Protein AF-A0A967K9G5-F1 (afdb_monomer)

pLDDT: mean 85.32, std 10.52, range [52.97, 97.31]

Radius of gyration: 18.8 Å; Cα contacts (8 Å, |Δi|>4): 65; chains: 1; bounding box: 48×30×60 Å

Sequence (130 aa):
MQEELVIAQLIGSCRQTESRRMVDSLQKNWQASIRKNEERIERYVRVRGRMELADSAFLQTANWSKAMLAANQHYLNKQIVPMPCPAEYNFYFTHDVLLTDLGAVVFDSQRVKNDLLYLRSLTQSDSVLP

Mean predicted aligned error: 6.76 Å

Structure (mmCIF, N/CA/C/O backbone):
data_AF-A0A967K9G5-F1
#
_entry.id   AF-A0A967K9G5-F1
#
loop_
_atom_site.group_PDB
_atom_site.id
_atom_site.type_symbol
_atom_site.label_atom_id
_atom_site.label_alt_id
_atom_site.label_comp_id
_atom_site.label_asym_id
_atom_site.label_entity_id
_atom_site.label_seq_id
_atom_site.pdbx_PDB_ins_code
_atom_site.Cartn_x
_atom_site.Cartn_y
_atom_site.Cartn_z
_atom_site.occupancy
_atom_site.B_iso_or_equiv
_atom_site.auth_seq_id
_atom_site.auth_comp_id
_atom_site.auth_asym_id
_atom_site.auth_atom_id
_atom_site.pdbx_PDB_model_num
ATOM 1 N N . MET A 1 1 ? 9.368 15.502 35.107 1.00 56.94 1 MET A N 1
ATOM 2 C CA . MET A 1 1 ? 8.753 15.018 33.853 1.00 56.94 1 MET A CA 1
ATOM 3 C C . MET A 1 1 ? 7.638 15.981 33.518 1.00 56.94 1 MET A C 1
ATOM 5 O O . MET A 1 1 ? 6.854 16.262 34.413 1.00 56.94 1 MET A O 1
ATOM 9 N N . GLN A 1 2 ? 7.619 16.550 32.315 1.00 63.41 2 GLN A N 1
ATOM 10 C CA . GLN A 1 2 ? 6.449 17.297 31.851 1.00 63.41 2 GLN A CA 1
ATOM 11 C C . GLN A 1 2 ? 5.310 16.304 31.619 1.00 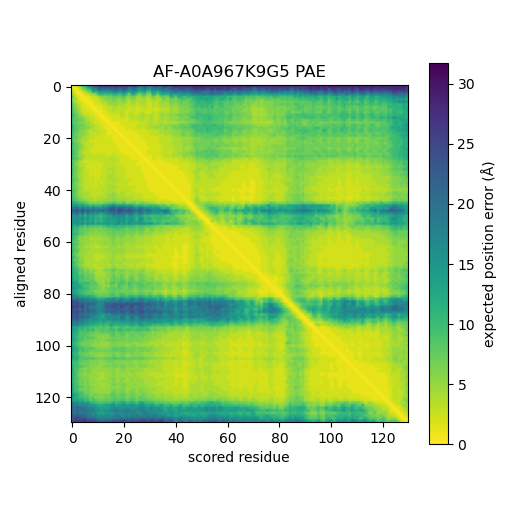63.41 2 GLN A C 1
ATOM 13 O O . GLN A 1 2 ? 5.536 15.252 31.024 1.00 63.41 2 GLN A O 1
ATOM 18 N N . GLU A 1 3 ? 4.119 16.614 32.124 1.00 77.50 3 GLU A N 1
ATOM 19 C CA . GLU A 1 3 ? 2.906 15.902 31.732 1.00 77.50 3 GLU A CA 1
ATOM 20 C C . GLU A 1 3 ? 2.574 16.274 30.283 1.00 77.50 3 GLU A C 1
ATOM 22 O O . GLU A 1 3 ? 2.512 17.453 29.935 1.00 77.50 3 GLU A O 1
ATOM 27 N N . GLU A 1 4 ? 2.399 15.265 29.432 1.00 85.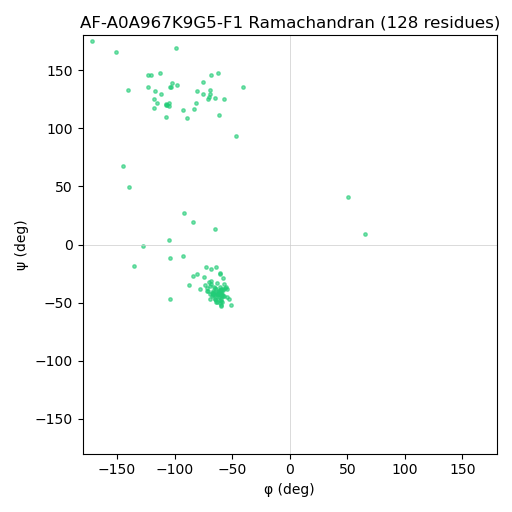00 4 GLU A N 1
ATOM 28 C CA . GLU A 1 4 ? 2.041 15.427 28.024 1.00 85.00 4 GLU A CA 1
ATOM 29 C C . GLU A 1 4 ? 0.562 15.064 27.839 1.00 85.00 4 GLU A C 1
ATOM 31 O O . GLU A 1 4 ? 0.137 13.951 28.156 1.00 85.00 4 GLU A O 1
ATOM 36 N N . LEU A 1 5 ? -0.234 16.010 27.334 1.00 89.25 5 LEU A N 1
ATOM 37 C CA . LEU A 1 5 ? -1.626 15.772 26.960 1.00 89.25 5 LEU A CA 1
ATOM 38 C C . LEU A 1 5 ? -1.692 15.398 25.476 1.00 89.25 5 LEU A C 1
ATOM 40 O O . LEU A 1 5 ? -1.417 16.229 24.614 1.00 89.25 5 LEU A O 1
ATOM 44 N N . VAL A 1 6 ? -2.122 14.170 25.178 1.00 86.56 6 VAL A N 1
ATOM 45 C CA . VAL A 1 6 ? -2.317 13.691 23.802 1.00 86.56 6 VAL A CA 1
ATOM 46 C C . VAL A 1 6 ? -3.808 13.594 23.493 1.00 86.56 6 VAL A C 1
ATOM 48 O O . VAL A 1 6 ? -4.537 12.838 24.133 1.00 86.56 6 VAL A O 1
ATOM 51 N N . ILE A 1 7 ? -4.259 14.329 22.475 1.00 89.00 7 ILE A N 1
ATOM 52 C CA . ILE A 1 7 ? -5.611 14.216 21.914 1.00 89.00 7 ILE A CA 1
ATOM 53 C C . ILE A 1 7 ? -5.503 13.471 20.581 1.00 89.00 7 ILE A C 1
ATOM 55 O O . ILE A 1 7 ? -4.837 13.942 19.663 1.00 89.00 7 ILE A O 1
ATOM 59 N N . ALA A 1 8 ? -6.160 12.315 20.466 1.00 87.81 8 ALA A N 1
ATOM 60 C CA . ALA A 1 8 ? -6.155 11.495 19.254 1.00 87.81 8 ALA A CA 1
ATOM 61 C C . ALA A 1 8 ? -7.565 11.379 18.657 1.00 87.81 8 ALA A C 1
ATOM 63 O O . ALA A 1 8 ? -8.519 11.046 19.361 1.00 87.81 8 ALA A O 1
ATOM 64 N N . GLN A 1 9 ? -7.685 11.604 17.347 1.00 90.38 9 GLN A N 1
ATOM 65 C CA . GLN A 1 9 ? -8.908 11.359 16.583 1.00 90.38 9 GLN A CA 1
ATOM 66 C C . GLN A 1 9 ? -8.721 10.110 15.719 1.00 90.38 9 GLN A C 1
ATOM 68 O O . GLN A 1 9 ? -7.838 10.064 14.866 1.00 90.38 9 GLN A O 1
ATOM 73 N N . LEU A 1 10 ? -9.559 9.096 15.930 1.00 88.56 10 LEU A N 1
ATOM 74 C CA . LEU A 1 10 ? -9.555 7.870 15.135 1.00 88.56 10 LEU A CA 1
ATOM 75 C C . LEU A 1 10 ? -10.782 7.864 14.224 1.00 88.56 10 LEU A C 1
ATOM 77 O O . LEU A 1 10 ? -11.914 7.911 14.703 1.00 88.56 10 LEU A O 1
ATOM 81 N N . ILE A 1 11 ? -10.550 7.807 12.913 1.00 89.62 11 ILE A N 1
ATOM 82 C CA . ILE A 1 11 ? -11.597 7.791 11.889 1.00 89.62 11 ILE A CA 1
ATOM 83 C C . ILE A 1 11 ? -11.588 6.417 11.223 1.00 89.62 11 ILE A C 1
ATOM 85 O O . ILE A 1 11 ? -10.544 5.929 10.795 1.00 89.62 11 ILE A O 1
ATOM 89 N N . GLY A 1 12 ? -12.753 5.785 11.136 1.00 86.69 12 GLY A N 1
ATOM 90 C CA . GLY A 1 12 ? -12.909 4.485 10.498 1.00 86.69 12 GLY A CA 1
ATOM 91 C C . GLY A 1 12 ? -14.374 4.090 10.370 1.00 86.69 12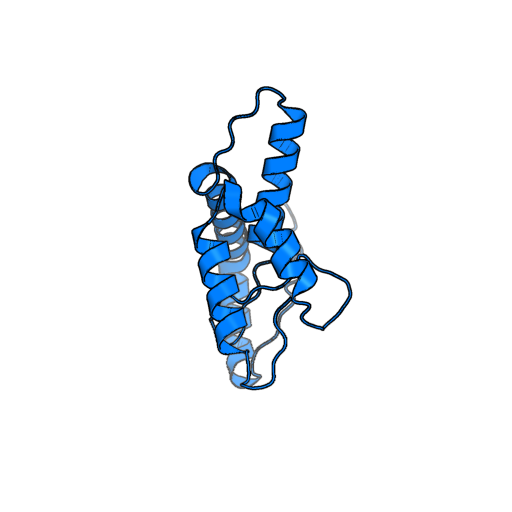 GLY A C 1
ATOM 92 O O . GLY A 1 12 ? -15.265 4.781 10.863 1.00 86.69 12 GLY A O 1
ATOM 93 N N . SER A 1 13 ? -14.622 2.961 9.714 1.00 88.94 13 SER A N 1
ATOM 94 C CA . SER A 1 13 ? -15.952 2.378 9.564 1.00 88.94 13 SER A CA 1
ATOM 95 C C . SER A 1 13 ? -15.986 0.971 10.159 1.00 88.94 13 SER A C 1
ATOM 97 O O . SER A 1 13 ? -15.001 0.233 10.141 1.00 88.94 13 SER A O 1
ATOM 99 N N . CYS A 1 14 ? -17.125 0.598 10.734 1.00 91.31 14 CYS A N 1
ATOM 100 C CA . CYS A 1 14 ? -17.379 -0.748 11.237 1.00 91.31 14 CYS A CA 1
ATOM 101 C C . CYS A 1 14 ? -18.875 -1.053 11.162 1.00 91.31 14 CYS A C 1
ATOM 103 O O . CYS A 1 14 ? -19.696 -0.146 10.995 1.00 91.31 14 CYS A O 1
ATOM 105 N N . ARG A 1 15 ? -19.251 -2.328 11.302 1.00 94.62 15 ARG A N 1
ATOM 106 C CA . ARG A 1 15 ? -20.663 -2.675 11.486 1.00 94.62 15 ARG A CA 1
ATOM 107 C C . ARG A 1 15 ? -21.123 -2.170 12.847 1.00 94.62 15 ARG A C 1
ATOM 109 O O . ARG A 1 15 ? -20.380 -2.239 13.825 1.00 94.62 15 ARG A O 1
ATOM 116 N N . GLN A 1 16 ? -22.380 -1.745 12.942 1.00 94.62 16 GLN A N 1
ATOM 117 C CA . GLN A 1 16 ? -22.941 -1.243 14.200 1.00 94.62 16 GLN A CA 1
ATOM 118 C C . GLN A 1 16 ? -22.780 -2.252 15.352 1.00 94.62 16 GLN A C 1
ATOM 120 O O . GLN A 1 16 ? -22.422 -1.868 16.466 1.00 94.62 16 GLN A O 1
ATOM 125 N N . THR A 1 17 ? -22.946 -3.545 15.058 1.00 97.31 17 THR A N 1
ATOM 126 C CA . THR A 1 17 ? -22.782 -4.665 16.000 1.00 97.31 17 THR A CA 1
ATOM 127 C C . THR A 1 17 ? -21.355 -4.840 16.529 1.00 97.31 17 THR A C 1
ATOM 129 O O . THR A 1 17 ? -21.161 -5.485 17.553 1.00 97.31 17 THR A O 1
ATOM 132 N N . GLU A 1 18 ? -20.350 -4.285 15.851 1.00 95.88 18 GLU A N 1
ATOM 133 C CA . GLU A 1 18 ? -18.926 -4.422 16.190 1.00 95.88 18 GLU A CA 1
ATOM 134 C C . GLU A 1 18 ? -18.354 -3.157 16.849 1.00 95.88 18 GLU A C 1
ATOM 136 O O . GLU A 1 18 ? -17.258 -3.198 17.409 1.00 95.88 18 GLU A O 1
ATOM 141 N N . SER A 1 19 ? -19.102 -2.048 16.823 1.00 94.31 19 SER A N 1
ATOM 142 C CA . SER A 1 19 ? -18.647 -0.706 17.214 1.00 94.31 19 SER A CA 1
ATOM 143 C C . SER A 1 19 ? -17.970 -0.641 18.585 1.00 94.31 19 SER A C 1
ATOM 145 O O . SER A 1 19 ? -16.834 -0.184 18.680 1.00 94.31 19 SER A O 1
ATOM 147 N N . ARG A 1 20 ? -18.611 -1.155 19.643 1.00 93.88 20 ARG A N 1
ATOM 148 C CA . ARG A 1 20 ? -18.044 -1.151 21.007 1.00 93.88 20 ARG A CA 1
ATOM 149 C C . ARG A 1 20 ? -16.715 -1.900 21.079 1.00 93.88 20 ARG 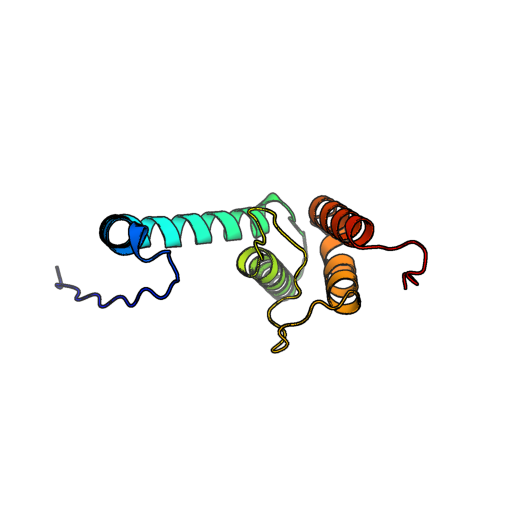A C 1
ATOM 151 O O . ARG A 1 20 ? -15.724 -1.358 21.550 1.00 93.88 20 ARG A O 1
ATOM 158 N N . ARG A 1 21 ? -16.677 -3.116 20.524 1.00 95.44 21 ARG A N 1
ATOM 159 C CA . ARG A 1 21 ? -15.461 -3.939 20.474 1.00 95.44 21 ARG A CA 1
ATOM 160 C C . ARG A 1 21 ? -14.338 -3.233 19.708 1.00 95.44 21 ARG A C 1
ATOM 162 O O . ARG A 1 21 ? -13.179 -3.335 20.106 1.00 95.44 21 ARG A O 1
ATOM 169 N N . MET A 1 22 ? -14.670 -2.545 18.615 1.00 93.50 22 MET A N 1
ATOM 170 C CA . MET A 1 22 ? -13.706 -1.775 17.827 1.00 93.50 22 MET A CA 1
ATOM 171 C C . MET A 1 22 ? -13.135 -0.598 18.621 1.00 93.50 22 MET A C 1
ATOM 173 O O . MET A 1 22 ? -11.916 -0.447 18.656 1.00 93.50 22 MET A O 1
ATOM 177 N N . VAL A 1 23 ? -13.980 0.181 19.304 1.00 92.06 23 VAL A N 1
ATOM 178 C CA . VAL A 1 23 ? -13.539 1.292 20.167 1.00 92.06 23 VAL A CA 1
ATOM 179 C C . VAL A 1 23 ? -12.611 0.785 21.275 1.00 92.06 23 VAL A C 1
ATOM 181 O O . VAL A 1 23 ? -11.494 1.287 21.401 1.00 92.06 23 VAL A O 1
ATOM 184 N N . ASP A 1 24 ? -13.009 -0.267 21.997 1.00 93.31 24 ASP A N 1
ATOM 185 C CA . ASP A 1 24 ? -12.208 -0.846 23.085 1.00 93.31 24 ASP A CA 1
ATOM 186 C C . ASP A 1 24 ? -10.844 -1.356 22.600 1.00 93.31 24 ASP A C 1
ATOM 188 O O . ASP A 1 24 ? -9.825 -1.238 23.289 1.00 93.31 24 ASP A O 1
ATOM 192 N N . SER A 1 25 ? -10.819 -1.958 21.408 1.00 93.56 25 SER A N 1
ATOM 193 C CA . SER A 1 25 ? -9.589 -2.451 20.795 1.00 93.56 25 SER A CA 1
ATOM 194 C C . SER A 1 25 ? -8.677 -1.301 20.375 1.00 93.56 25 SER A C 1
ATOM 196 O O . SER A 1 25 ? -7.483 -1.329 20.686 1.00 93.56 25 SER A O 1
ATOM 198 N N . LEU A 1 26 ? -9.225 -0.284 19.709 1.00 91.31 26 LEU A N 1
ATOM 199 C CA . LEU A 1 26 ? -8.469 0.857 19.203 1.00 91.31 26 LEU A CA 1
ATOM 200 C C . LEU A 1 26 ? -7.895 1.706 20.335 1.00 91.31 26 LEU A C 1
ATOM 202 O O . LEU A 1 26 ? -6.714 2.038 20.289 1.00 91.31 26 LEU A O 1
ATOM 206 N N . GLN A 1 27 ? -8.668 1.970 21.389 1.00 89.88 27 GLN A N 1
ATOM 207 C CA . GLN A 1 27 ? -8.205 2.738 22.547 1.00 89.88 27 GLN A CA 1
ATOM 208 C C . GLN A 1 27 ? -6.942 2.134 23.179 1.00 89.88 27 GLN A C 1
ATOM 210 O O . GLN A 1 27 ? -6.049 2.864 23.599 1.00 89.88 27 GLN A O 1
ATOM 215 N N . LYS A 1 28 ? -6.841 0.800 23.201 1.00 92.12 28 LYS A N 1
ATOM 216 C CA . LYS A 1 28 ? -5.699 0.080 23.783 1.00 92.12 28 LYS A CA 1
ATOM 217 C C . LYS A 1 28 ? -4.514 -0.060 22.831 1.00 92.12 28 LYS A C 1
ATOM 219 O O . LYS A 1 28 ? -3.391 -0.228 23.292 1.00 92.12 28 LYS A O 1
ATOM 224 N N . ASN A 1 29 ? -4.756 -0.060 21.519 1.00 94.62 29 ASN A N 1
ATOM 225 C CA . ASN A 1 29 ? -3.780 -0.569 20.551 1.00 94.62 29 ASN A CA 1
ATOM 226 C C . ASN A 1 29 ? -3.439 0.392 19.403 1.00 94.62 29 ASN A C 1
ATOM 228 O O . ASN A 1 29 ? -2.615 0.026 18.567 1.00 94.62 29 ASN A O 1
ATOM 232 N N . TRP A 1 30 ? -4.030 1.589 19.319 1.00 92.75 30 TRP A N 1
ATOM 233 C CA . TRP A 1 30 ? -3.834 2.479 18.164 1.00 92.75 30 TRP A CA 1
ATOM 234 C C . TRP A 1 30 ? -2.361 2.852 17.936 1.00 92.75 30 TRP A C 1
ATOM 236 O O . TRP A 1 30 ? -1.888 2.759 16.807 1.00 92.75 30 TRP A O 1
ATOM 246 N N . GLN A 1 31 ? -1.601 3.162 18.993 1.00 93.31 31 GLN A N 1
ATOM 247 C CA . GLN A 1 31 ? -0.165 3.471 18.885 1.00 93.31 31 GLN A CA 1
ATOM 248 C C . GLN A 1 31 ? 0.624 2.283 18.335 1.00 93.31 31 GLN A C 1
ATOM 250 O O .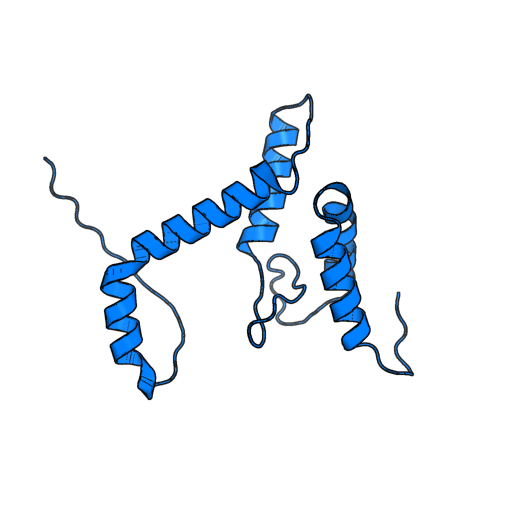 GLN A 1 31 ? 1.431 2.422 17.418 1.00 93.31 31 GLN A O 1
ATOM 255 N N . ALA A 1 32 ? 0.343 1.084 18.854 1.00 95.31 32 ALA A N 1
ATOM 256 C CA . ALA A 1 32 ? 0.950 -0.141 18.355 1.00 95.31 32 ALA A CA 1
ATOM 257 C C . ALA A 1 32 ? 0.555 -0.412 16.894 1.00 95.31 32 ALA A C 1
ATOM 259 O O . ALA A 1 32 ? 1.360 -0.948 16.136 1.00 95.31 32 ALA A O 1
ATOM 260 N N . SER A 1 33 ? -0.660 -0.036 16.484 1.00 92.12 33 SER A N 1
ATOM 261 C CA . SER A 1 33 ? -1.119 -0.139 15.097 1.00 92.12 33 SER A CA 1
ATOM 262 C C . SER A 1 33 ? -0.369 0.818 14.168 1.00 92.12 33 SER A C 1
ATOM 264 O O . SER A 1 33 ? 0.053 0.391 13.095 1.00 92.12 33 SER A O 1
ATOM 266 N N . ILE A 1 34 ? -0.164 2.076 14.579 1.00 92.62 34 ILE A N 1
ATOM 267 C CA . ILE A 1 34 ? 0.633 3.061 13.827 1.00 92.62 34 ILE A CA 1
ATOM 268 C C . ILE A 1 34 ? 2.056 2.542 13.653 1.00 92.62 34 ILE A C 1
ATOM 270 O O . ILE A 1 34 ? 2.511 2.371 12.524 1.00 92.62 34 ILE A O 1
ATOM 274 N N . ARG A 1 35 ? 2.705 2.164 14.757 1.00 96.19 35 ARG A N 1
ATOM 275 C CA . ARG A 1 35 ? 4.080 1.664 14.737 1.00 96.19 35 ARG A CA 1
ATOM 276 C C . ARG A 1 35 ? 4.238 0.433 13.842 1.00 96.19 35 ARG A C 1
ATOM 278 O O . ARG A 1 35 ? 5.159 0.361 13.038 1.00 96.19 35 ARG A O 1
ATOM 285 N N . LYS A 1 36 ? 3.318 -0.536 13.926 1.00 95.88 36 LYS A N 1
ATOM 286 C CA . LYS A 1 36 ? 3.330 -1.717 13.040 1.00 95.88 36 LYS A CA 1
ATOM 287 C C . LYS A 1 36 ? 3.191 -1.335 11.567 1.00 95.88 36 LYS A C 1
ATOM 289 O O . LYS A 1 36 ? 3.776 -1.995 10.708 1.00 95.88 36 LYS A O 1
ATOM 294 N N . ASN A 1 37 ? 2.398 -0.309 11.262 1.00 92.88 37 ASN A N 1
ATOM 295 C CA . ASN A 1 37 ? 2.245 0.177 9.899 1.00 92.88 37 ASN A CA 1
ATOM 296 C C . ASN A 1 37 ? 3.525 0.862 9.392 1.00 92.88 37 ASN A C 1
ATOM 298 O O . ASN A 1 37 ? 3.948 0.584 8.272 1.00 92.88 37 ASN A O 1
ATOM 302 N N . GLU A 1 38 ? 4.167 1.685 10.220 1.00 95.25 38 GLU A N 1
ATOM 303 C CA . GLU A 1 38 ? 5.461 2.314 9.919 1.00 95.25 38 GLU A CA 1
ATOM 304 C C . GLU A 1 38 ? 6.546 1.259 9.681 1.00 95.25 38 GLU A C 1
ATOM 306 O O . GLU A 1 38 ? 7.162 1.242 8.617 1.00 95.25 38 GLU A O 1
ATOM 311 N N . GLU A 1 39 ? 6.691 0.291 10.592 1.00 95.69 39 GLU A N 1
ATOM 312 C CA . GLU A 1 39 ? 7.645 -0.820 10.461 1.00 95.69 39 GLU A CA 1
ATOM 313 C C . GLU A 1 39 ? 7.429 -1.617 9.158 1.00 95.69 39 GLU A C 1
ATOM 315 O O . GLU A 1 39 ? 8.388 -2.054 8.512 1.00 95.69 39 GLU A O 1
ATOM 320 N N . ARG A 1 40 ? 6.169 -1.814 8.743 1.00 93.75 40 ARG A N 1
ATOM 321 C CA . ARG A 1 40 ? 5.824 -2.474 7.473 1.00 93.75 40 ARG A CA 1
ATOM 322 C C . ARG A 1 40 ? 6.295 -1.655 6.269 1.00 93.75 40 ARG A C 1
ATOM 324 O O . ARG A 1 40 ? 6.882 -2.230 5.349 1.00 93.75 40 ARG A O 1
ATOM 331 N N . ILE A 1 41 ? 6.042 -0.345 6.267 1.00 93.88 41 ILE A N 1
ATOM 332 C CA . ILE A 1 41 ? 6.448 0.569 5.187 1.00 93.88 41 ILE A CA 1
ATOM 333 C C . ILE A 1 41 ? 7.975 0.638 5.103 1.00 93.88 41 ILE A C 1
ATOM 335 O O . ILE A 1 41 ? 8.546 0.457 4.027 1.00 93.88 41 ILE A O 1
ATOM 339 N N . GLU A 1 42 ? 8.658 0.813 6.231 1.00 93.06 42 GLU A N 1
ATOM 340 C CA . GLU A 1 42 ? 10.120 0.859 6.276 1.00 93.06 42 GLU A CA 1
ATOM 341 C C . GLU A 1 42 ? 10.753 -0.433 5.761 1.00 93.06 42 GLU A C 1
ATOM 343 O O . GLU A 1 42 ? 11.702 -0.398 4.971 1.00 93.06 42 GLU A O 1
ATOM 348 N N . ARG A 1 43 ? 10.206 -1.588 6.158 1.00 91.94 43 ARG A N 1
ATOM 349 C CA . ARG A 1 43 ? 10.671 -2.891 5.671 1.00 91.94 43 ARG A CA 1
ATOM 350 C C . ARG A 1 43 ? 10.511 -3.015 4.160 1.00 91.94 43 ARG A C 1
ATOM 352 O O . ARG A 1 43 ? 11.420 -3.517 3.500 1.00 91.94 43 ARG A O 1
ATOM 359 N N . TYR A 1 44 ? 9.393 -2.546 3.608 1.00 90.69 44 TYR A N 1
ATOM 360 C CA . TYR A 1 44 ? 9.173 -2.533 2.162 1.00 90.69 44 TYR A CA 1
ATOM 361 C C . TYR A 1 44 ? 10.244 -1.703 1.440 1.00 90.69 44 TYR A C 1
ATOM 363 O O . TYR A 1 44 ? 10.868 -2.185 0.494 1.00 90.69 44 TYR A O 1
ATOM 371 N N . VAL A 1 45 ? 10.524 -0.497 1.942 1.00 90.69 45 VAL A N 1
ATOM 372 C CA . VAL A 1 45 ? 11.514 0.424 1.363 1.00 90.69 45 VAL A CA 1
ATOM 373 C C . VAL A 1 45 ? 12.936 -0.139 1.433 1.00 90.69 45 VAL A C 1
ATOM 375 O O . VAL A 1 45 ? 13.679 -0.031 0.453 1.00 90.69 45 VAL A O 1
ATOM 378 N N . ARG A 1 46 ? 13.322 -0.724 2.575 1.00 84.06 46 ARG A N 1
ATOM 379 C CA . ARG A 1 46 ? 14.709 -1.134 2.861 1.00 84.06 46 ARG A CA 1
ATOM 380 C C . ARG A 1 46 ? 15.066 -2.535 2.370 1.00 84.06 46 ARG A C 1
ATOM 382 O O . ARG A 1 46 ? 16.213 -2.756 1.996 1.00 84.06 46 ARG A O 1
ATOM 389 N N . VAL A 1 47 ? 14.123 -3.479 2.409 1.00 76.38 47 VAL A N 1
ATOM 390 C CA . VAL A 1 47 ? 14.415 -4.908 2.188 1.00 76.38 47 VAL A CA 1
ATOM 391 C C . VAL A 1 47 ? 13.968 -5.369 0.809 1.00 76.38 47 VAL A C 1
ATOM 393 O O . VAL A 1 47 ? 14.724 -6.044 0.120 1.00 76.38 47 VAL A O 1
ATOM 396 N N . ARG A 1 48 ? 12.744 -5.022 0.399 1.00 66.69 48 ARG A N 1
ATOM 397 C CA . ARG A 1 48 ? 12.134 -5.620 -0.795 1.00 66.69 48 ARG A CA 1
ATOM 398 C C . ARG A 1 48 ? 12.613 -4.988 -2.101 1.00 66.69 48 ARG A C 1
ATOM 400 O O . ARG A 1 48 ? 12.623 -5.676 -3.105 1.00 66.69 48 ARG A O 1
ATOM 407 N N . GLY A 1 49 ? 13.054 -3.729 -2.059 1.00 61.44 49 GLY A N 1
ATOM 408 C CA . GLY A 1 49 ? 13.459 -2.956 -3.234 1.00 61.44 49 GLY A CA 1
ATOM 409 C C . GLY A 1 49 ? 14.699 -2.103 -2.996 1.00 61.44 49 GLY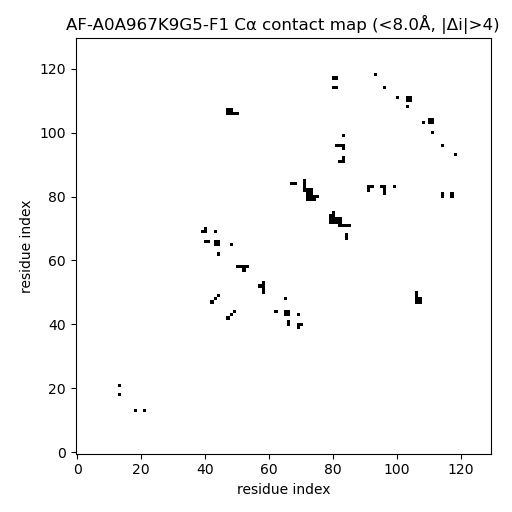 A C 1
ATOM 410 O O . GLY A 1 49 ? 14.671 -0.889 -3.227 1.00 61.44 49 GLY A O 1
ATOM 411 N N . ARG A 1 50 ? 15.764 -2.702 -2.448 1.00 69.25 50 ARG A N 1
ATOM 412 C CA . ARG A 1 50 ? 17.038 -2.003 -2.235 1.00 69.25 50 ARG A CA 1
ATOM 413 C C . ARG A 1 50 ? 17.583 -1.558 -3.593 1.00 69.25 50 ARG A C 1
ATOM 415 O O . ARG A 1 50 ? 17.968 -2.380 -4.412 1.00 69.25 50 ARG A O 1
ATOM 422 N N . MET A 1 51 ? 17.588 -0.249 -3.805 1.00 75.81 51 MET A N 1
ATOM 423 C CA . MET A 1 51 ? 18.260 0.393 -4.926 1.00 75.81 51 MET A CA 1
ATOM 424 C C . MET A 1 51 ? 19.546 1.000 -4.389 1.00 75.81 51 MET A C 1
ATOM 426 O O . MET A 1 51 ? 19.536 1.613 -3.321 1.00 75.81 51 MET A O 1
ATOM 430 N N . GLU A 1 52 ? 20.642 0.816 -5.112 1.00 78.69 52 GLU A N 1
ATOM 431 C CA . GLU A 1 52 ? 21.916 1.449 -4.795 1.00 78.69 52 GLU A CA 1
ATOM 432 C C . GLU A 1 52 ? 22.157 2.532 -5.835 1.00 78.69 52 GLU A C 1
ATOM 434 O O . GLU A 1 52 ? 22.348 2.259 -7.017 1.00 78.69 52 GLU A O 1
ATOM 439 N N . LEU A 1 53 ? 22.054 3.779 -5.389 1.00 79.88 53 LEU A N 1
ATOM 440 C CA . LEU A 1 53 ? 22.237 4.964 -6.211 1.00 79.88 53 LEU A CA 1
ATOM 441 C C . LEU A 1 53 ? 23.338 5.797 -5.562 1.00 79.88 53 LEU A C 1
ATOM 443 O O . LEU A 1 53 ? 23.348 5.963 -4.343 1.00 79.88 53 LEU A O 1
ATOM 447 N N . ALA A 1 54 ? 24.269 6.296 -6.375 1.00 86.50 54 ALA A N 1
ATOM 448 C CA . ALA A 1 54 ? 25.381 7.111 -5.889 1.00 86.50 54 ALA A CA 1
ATOM 449 C C . ALA A 1 54 ? 24.910 8.483 -5.372 1.00 86.50 54 ALA A C 1
ATOM 451 O O . ALA A 1 54 ? 25.489 9.027 -4.436 1.00 86.50 54 ALA A O 1
ATOM 452 N N . ASP A 1 55 ? 23.843 9.024 -5.966 1.00 93.50 55 ASP A N 1
ATOM 453 C CA . ASP A 1 55 ? 23.220 10.275 -5.546 1.00 93.50 55 ASP A CA 1
ATOM 454 C C . ASP A 1 55 ? 22.252 10.028 -4.376 1.00 93.50 55 ASP A C 1
ATOM 456 O O . ASP A 1 55 ? 21.242 9.327 -4.509 1.00 93.50 55 ASP A O 1
ATOM 460 N N . SER A 1 56 ? 22.559 10.619 -3.220 1.00 91.69 56 SER A N 1
ATOM 461 C CA . SER A 1 56 ? 21.780 10.452 -1.992 1.00 91.69 56 SER A CA 1
ATOM 462 C C . SER A 1 56 ? 20.413 11.138 -2.040 1.00 91.69 56 SER A C 1
ATOM 464 O O . SER A 1 56 ? 19.459 10.616 -1.458 1.00 91.69 56 SER A O 1
ATOM 466 N N . ALA A 1 57 ? 20.277 12.261 -2.750 1.00 93.56 57 ALA A N 1
ATOM 467 C CA . ALA A 1 57 ? 19.000 12.950 -2.914 1.00 93.56 57 ALA A CA 1
ATOM 468 C C . ALA A 1 57 ? 18.068 12.145 -3.830 1.00 93.56 57 ALA A C 1
ATOM 470 O O . ALA A 1 57 ? 16.873 11.985 -3.545 1.00 93.56 57 ALA A O 1
ATOM 471 N N . PHE A 1 58 ? 18.626 11.559 -4.890 1.00 90.31 58 PHE A N 1
ATOM 472 C CA . PHE A 1 58 ? 17.873 10.677 -5.774 1.00 90.31 58 PHE A CA 1
ATOM 473 C C . PHE A 1 58 ? 17.474 9.373 -5.069 1.00 90.31 58 PHE A C 1
ATOM 475 O O . PHE A 1 58 ? 16.317 8.952 -5.150 1.00 90.31 58 PHE A O 1
ATOM 482 N N . LEU A 1 59 ? 18.381 8.783 -4.281 1.00 90.31 59 LEU A N 1
ATOM 483 C CA . LEU A 1 59 ? 18.073 7.622 -3.445 1.00 90.31 59 LEU A CA 1
ATOM 484 C C . LEU A 1 59 ? 16.958 7.918 -2.432 1.00 90.31 59 LEU A C 1
ATOM 486 O O . LEU A 1 59 ? 16.058 7.095 -2.242 1.00 90.31 59 LEU A O 1
ATOM 490 N N . GLN A 1 60 ? 16.988 9.093 -1.798 1.00 91.94 60 GLN A N 1
ATOM 491 C CA . GLN A 1 60 ? 15.946 9.525 -0.867 1.00 91.94 60 GLN A CA 1
ATOM 492 C C . GLN A 1 60 ? 14.587 9.644 -1.565 1.00 91.94 60 GLN A C 1
ATOM 494 O O . GLN A 1 60 ? 13.588 9.139 -1.050 1.00 91.94 60 GLN A O 1
ATOM 499 N N . THR A 1 61 ? 14.561 10.238 -2.759 1.00 92.06 61 THR A N 1
ATOM 500 C CA . THR A 1 61 ? 13.344 10.360 -3.574 1.00 92.06 61 THR A CA 1
ATOM 501 C C . THR A 1 61 ? 12.783 8.984 -3.933 1.00 92.06 61 THR A C 1
ATOM 503 O O . THR A 1 61 ? 11.610 8.714 -3.680 1.00 92.06 61 THR A O 1
ATOM 506 N N . ALA A 1 62 ? 13.628 8.064 -4.409 1.00 90.31 62 ALA A N 1
ATOM 507 C CA . ALA A 1 62 ? 13.222 6.690 -4.707 1.00 90.31 62 ALA A CA 1
ATOM 508 C C . ALA A 1 62 ? 12.676 5.960 -3.464 1.00 90.31 62 ALA A C 1
ATOM 510 O O . ALA A 1 62 ? 11.706 5.200 -3.547 1.00 90.31 62 ALA A O 1
ATOM 511 N N . ASN A 1 63 ? 13.268 6.195 -2.290 1.00 91.81 63 ASN A N 1
ATOM 512 C CA . ASN A 1 63 ? 12.784 5.637 -1.030 1.00 91.81 63 ASN A CA 1
ATOM 513 C C . ASN A 1 63 ? 11.407 6.186 -0.635 1.00 91.81 63 ASN A C 1
ATOM 515 O O . ASN A 1 63 ? 10.552 5.401 -0.218 1.00 91.81 63 ASN A O 1
ATOM 519 N N . TRP A 1 64 ? 11.155 7.484 -0.814 1.00 92.38 64 TRP A N 1
ATOM 520 C CA . TRP A 1 64 ? 9.828 8.066 -0.602 1.00 92.38 64 TRP A CA 1
ATOM 521 C C . TRP A 1 64 ? 8.791 7.533 -1.590 1.00 92.38 64 TRP A C 1
ATOM 523 O O . TRP A 1 64 ? 7.700 7.158 -1.162 1.00 92.38 64 TRP A O 1
ATOM 533 N N . SER A 1 65 ? 9.131 7.395 -2.873 1.00 89.94 65 SER A N 1
ATOM 534 C CA . SER A 1 65 ? 8.230 6.792 -3.865 1.00 89.94 65 SER A CA 1
ATOM 535 C C . SER A 1 65 ? 7.846 5.358 -3.481 1.00 89.94 65 SER A C 1
ATOM 537 O O . SER A 1 65 ? 6.668 5.004 -3.491 1.00 89.94 65 SER A O 1
ATOM 539 N N . LYS A 1 66 ? 8.810 4.540 -3.036 1.00 90.81 66 LYS A N 1
ATOM 540 C CA . LYS A 1 66 ? 8.527 3.193 -2.504 1.00 90.81 66 LYS A CA 1
ATOM 541 C C . LYS A 1 66 ? 7.638 3.231 -1.259 1.00 90.81 66 LYS A C 1
ATOM 543 O O . LYS A 1 66 ? 6.737 2.403 -1.132 1.00 90.81 66 LYS A O 1
ATOM 548 N N . ALA A 1 67 ? 7.878 4.174 -0.347 1.00 92.06 67 ALA A N 1
ATOM 549 C CA . ALA A 1 67 ? 7.073 4.326 0.861 1.00 92.06 67 ALA A CA 1
ATOM 550 C C . ALA A 1 67 ? 5.616 4.665 0.519 1.00 92.06 67 ALA A C 1
ATOM 552 O O . ALA A 1 67 ? 4.706 4.077 1.101 1.00 92.06 67 ALA A O 1
ATOM 553 N N . MET A 1 68 ? 5.393 5.533 -0.472 1.00 89.94 68 MET A N 1
ATOM 554 C CA . MET A 1 68 ? 4.057 5.862 -0.977 1.00 89.94 68 MET A CA 1
ATOM 555 C C . MET A 1 68 ? 3.328 4.638 -1.527 1.00 89.94 68 MET A C 1
ATOM 557 O O . MET A 1 68 ? 2.154 4.450 -1.215 1.00 89.94 68 MET A O 1
ATOM 561 N N . LEU A 1 69 ? 4.010 3.755 -2.258 1.00 88.62 69 LEU A N 1
ATOM 562 C CA . LEU A 1 69 ? 3.400 2.513 -2.747 1.00 88.62 69 LEU A CA 1
ATOM 563 C C . LEU A 1 69 ? 3.006 1.558 -1.610 1.00 88.62 69 LEU A C 1
ATOM 565 O O . LEU A 1 69 ? 1.962 0.914 -1.676 1.00 88.62 69 LEU A O 1
ATOM 569 N N . ALA A 1 70 ? 3.812 1.473 -0.549 1.00 90.06 70 ALA A N 1
ATOM 570 C CA . ALA A 1 70 ? 3.496 0.645 0.615 1.00 90.06 70 ALA A CA 1
ATOM 571 C C . ALA A 1 70 ? 2.389 1.243 1.500 1.00 90.06 70 ALA A C 1
ATOM 573 O O . ALA A 1 70 ? 1.601 0.498 2.095 1.00 90.06 70 ALA A O 1
ATOM 574 N N . ALA A 1 71 ? 2.348 2.570 1.619 1.00 89.50 71 ALA A N 1
ATOM 575 C CA . ALA A 1 71 ? 1.361 3.292 2.413 1.00 89.50 71 ALA A CA 1
ATOM 576 C C . ALA A 1 71 ? -0.026 3.259 1.757 1.00 89.50 71 ALA A C 1
ATOM 578 O O . ALA A 1 71 ? -1.014 3.035 2.450 1.00 89.50 71 ALA A O 1
ATOM 579 N N . ASN A 1 72 ? -0.088 3.395 0.430 1.00 84.25 72 ASN A N 1
ATOM 580 C CA . ASN A 1 72 ? -1.334 3.477 -0.335 1.00 84.25 72 ASN A CA 1
ATOM 581 C C . ASN A 1 72 ? -1.841 2.115 -0.845 1.00 84.25 72 ASN A C 1
ATOM 583 O O . ASN A 1 72 ? -2.532 2.042 -1.857 1.00 84.25 72 ASN A O 1
ATOM 587 N N . GLN A 1 73 ? -1.507 1.014 -0.164 1.00 84.94 73 GLN A N 1
ATOM 588 C CA . GLN A 1 73 ? -2.052 -0.297 -0.524 1.00 84.94 73 GLN A CA 1
ATOM 589 C C . GLN A 1 73 ? -3.565 -0.333 -0.303 1.00 84.94 73 GLN A C 1
ATOM 591 O O . GLN A 1 73 ? -4.043 -0.078 0.804 1.00 84.94 73 GLN A O 1
ATOM 596 N N . HIS A 1 74 ? -4.308 -0.713 -1.339 1.00 83.75 74 HIS A N 1
ATOM 597 C CA . HIS A 1 74 ? -5.755 -0.837 -1.262 1.00 83.75 74 HIS A CA 1
ATOM 598 C C . HIS A 1 74 ? -6.171 -2.286 -1.021 1.00 83.75 74 HIS A C 1
ATOM 600 O O . HIS A 1 74 ? -5.632 -3.207 -1.634 1.00 83.75 74 HIS A O 1
ATOM 606 N N . TYR A 1 75 ? -7.143 -2.482 -0.130 1.00 83.19 75 TYR A N 1
ATOM 607 C CA . TYR A 1 75 ? -7.661 -3.799 0.219 1.00 83.19 75 TYR A CA 1
ATOM 608 C C . TYR A 1 75 ? -9.136 -3.900 -0.150 1.00 83.19 75 TYR A C 1
ATOM 610 O O . TYR A 1 75 ? -9.974 -3.224 0.443 1.00 83.19 75 TYR A O 1
ATOM 618 N N . LEU A 1 76 ? -9.457 -4.815 -1.061 1.00 82.06 76 LEU A N 1
ATOM 619 C CA . LEU A 1 76 ? -10.827 -5.182 -1.404 1.00 82.06 76 LEU A CA 1
ATOM 620 C C . LEU A 1 76 ? -11.032 -6.659 -1.065 1.00 82.06 76 LEU A C 1
ATOM 622 O O . LEU A 1 76 ? -10.256 -7.511 -1.483 1.00 82.06 76 LEU A O 1
ATOM 626 N N . ASN A 1 77 ? -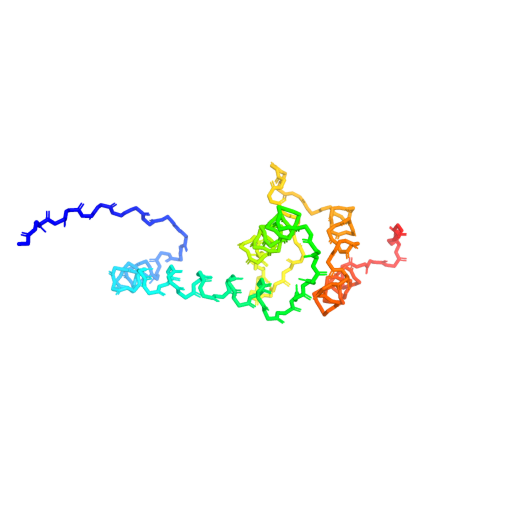12.044 -6.981 -0.254 1.00 83.12 77 ASN A N 1
ATOM 627 C CA . ASN A 1 77 ? -12.325 -8.359 0.185 1.00 83.12 77 ASN A CA 1
ATOM 628 C C . ASN A 1 77 ? -11.101 -9.099 0.766 1.00 83.12 77 ASN A C 1
ATOM 630 O O . ASN A 1 77 ? -10.900 -10.286 0.518 1.00 83.12 77 ASN A O 1
ATOM 634 N N . LYS A 1 78 ? -10.292 -8.394 1.572 1.00 84.12 78 LYS A N 1
ATOM 635 C CA . LYS A 1 78 ? -9.029 -8.882 2.172 1.00 84.12 78 LYS A CA 1
ATOM 636 C C . LYS A 1 78 ? -7.915 -9.198 1.164 1.00 84.12 78 LYS A C 1
ATOM 638 O O . LYS A 1 78 ? -6.886 -9.737 1.564 1.00 84.12 78 LYS A O 1
ATOM 643 N N . GLN A 1 79 ? -8.090 -8.856 -0.106 1.00 82.69 79 GLN A N 1
ATOM 644 C CA . GLN A 1 79 ? -7.058 -8.961 -1.129 1.00 82.69 79 GLN A CA 1
ATOM 645 C C . GLN A 1 79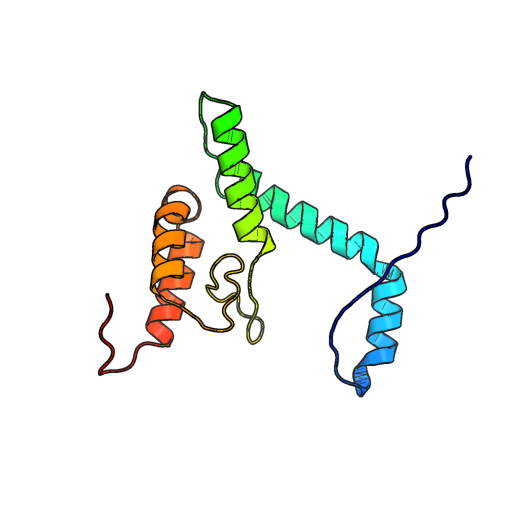 ? -6.465 -7.583 -1.394 1.00 82.69 79 GLN A C 1
ATOM 647 O O . GLN A 1 79 ? -7.194 -6.593 -1.437 1.00 82.69 79 GLN A O 1
ATOM 652 N N . ILE A 1 80 ? -5.144 -7.525 -1.555 1.00 83.69 80 ILE A N 1
ATOM 653 C CA . ILE A 1 80 ? -4.490 -6.321 -2.064 1.00 83.69 80 ILE A CA 1
ATOM 654 C C . ILE A 1 80 ? -4.849 -6.227 -3.538 1.00 83.69 80 ILE A C 1
ATOM 656 O O . ILE A 1 80 ? -4.612 -7.180 -4.280 1.00 83.69 80 ILE A O 1
ATOM 660 N N . VAL A 1 81 ? -5.415 -5.097 -3.937 1.00 84.88 81 VAL A N 1
ATOM 661 C CA . VAL A 1 81 ? -5.716 -4.817 -5.338 1.00 84.88 81 VAL A CA 1
ATOM 662 C C . VAL A 1 81 ? -4.827 -3.681 -5.825 1.00 84.88 81 VAL A C 1
ATOM 664 O O . VAL A 1 81 ? -4.493 -2.790 -5.032 1.00 84.88 81 VAL A O 1
ATOM 667 N N . PRO A 1 82 ? -4.437 -3.691 -7.108 1.00 79.00 82 PRO A N 1
ATOM 668 C CA . PRO A 1 82 ? -3.814 -2.532 -7.706 1.00 79.00 82 PRO A CA 1
ATOM 669 C C . PRO A 1 82 ? -4.768 -1.347 -7.553 1.00 79.00 82 PRO A C 1
ATOM 671 O O . PRO A 1 82 ? -5.941 -1.404 -7.906 1.00 79.00 82 PRO A O 1
ATOM 674 N N . MET A 1 83 ? -4.270 -0.277 -6.963 1.00 71.50 83 MET A N 1
ATOM 675 C CA . MET A 1 83 ? -4.893 1.035 -6.999 1.00 71.50 83 MET A CA 1
ATOM 676 C C . MET A 1 83 ? -3.746 2.013 -7.165 1.00 71.50 83 MET A C 1
ATOM 678 O O . MET A 1 83 ? -2.725 1.866 -6.477 1.00 71.50 83 MET A O 1
ATOM 682 N N . PRO A 1 84 ? -3.863 2.978 -8.080 1.00 62.22 84 PRO A N 1
ATOM 683 C CA . PRO A 1 84 ? -2.861 4.013 -8.156 1.00 62.22 84 PRO A CA 1
ATOM 684 C C . PRO A 1 84 ? -2.826 4.814 -6.854 1.00 62.22 84 PRO A C 1
ATOM 686 O O . PRO A 1 84 ? -3.836 4.971 -6.163 1.00 62.22 84 PRO A O 1
ATOM 689 N N . CYS A 1 85 ? -1.622 5.281 -6.509 1.00 55.12 85 CYS A N 1
ATOM 690 C CA . CYS A 1 85 ? -1.384 6.300 -5.482 1.00 55.12 85 CYS A CA 1
ATOM 691 C C . CYS A 1 85 ? -2.465 7.386 -5.614 1.00 55.12 85 CYS A C 1
ATOM 693 O O . CYS A 1 85 ? -2.746 7.733 -6.758 1.00 55.12 85 CYS A O 1
ATOM 695 N N . PRO A 1 86 ? -3.087 7.877 -4.521 1.00 55.69 86 PRO A N 1
ATOM 696 C CA . PRO A 1 86 ? -4.389 8.545 -4.527 1.00 55.69 86 PRO A CA 1
ATOM 697 C C . PRO A 1 86 ? -4.504 9.591 -5.633 1.00 55.69 86 PRO A C 1
ATOM 699 O O . PRO A 1 86 ? -4.129 10.747 -5.464 1.00 55.69 86 PRO A O 1
ATOM 702 N N . ALA A 1 87 ? -5.034 9.163 -6.774 1.00 52.97 87 ALA A N 1
ATOM 703 C CA . ALA A 1 87 ? -5.640 10.061 -7.720 1.00 52.97 87 ALA A CA 1
ATOM 704 C C . ALA A 1 87 ? -6.993 10.416 -7.108 1.00 52.97 87 ALA A C 1
ATOM 706 O O . ALA A 1 87 ? -7.664 9.558 -6.532 1.00 52.97 87 ALA A O 1
ATOM 707 N N . GLU A 1 88 ? -7.408 11.669 -7.208 1.00 53.47 88 GLU A N 1
ATOM 708 C CA . GLU A 1 88 ? -8.671 12.172 -6.650 1.00 53.47 88 GLU A CA 1
ATOM 709 C C . GLU A 1 88 ? -9.925 11.548 -7.311 1.00 53.47 88 GLU A C 1
ATOM 711 O O . GLU A 1 88 ? -11.045 12.013 -7.115 1.00 53.47 88 GLU A O 1
ATOM 716 N N . TYR A 1 89 ? -9.753 10.473 -8.085 1.00 65.06 89 TYR A N 1
ATOM 717 C CA . TYR A 1 89 ? -10.798 9.731 -8.764 1.00 65.06 89 TYR A CA 1
ATOM 718 C C . TYR A 1 89 ? -11.081 8.416 -8.036 1.00 65.06 89 TYR A C 1
ATOM 720 O O . TYR A 1 89 ? -10.192 7.647 -7.680 1.00 65.06 89 TYR A O 1
ATOM 728 N N . ASN A 1 90 ? -12.363 8.117 -7.871 1.00 57.22 90 ASN A N 1
ATOM 729 C CA . ASN A 1 90 ? -12.881 6.898 -7.252 1.00 57.22 90 ASN A CA 1
ATOM 730 C C . ASN A 1 90 ? -12.970 5.707 -8.229 1.00 57.22 90 ASN A C 1
ATOM 732 O O . ASN A 1 90 ? -13.724 4.766 -7.973 1.00 57.22 90 ASN A O 1
ATOM 736 N N . PHE A 1 91 ? -12.244 5.749 -9.350 1.00 63.91 91 PHE A N 1
ATOM 737 C CA . PHE A 1 91 ? -12.313 4.751 -10.416 1.00 63.91 91 PHE A CA 1
ATOM 738 C C . PHE A 1 91 ? -10.945 4.131 -10.690 1.00 63.91 91 PHE A C 1
ATOM 740 O O . PHE A 1 91 ? -9.910 4.783 -10.593 1.00 63.91 91 PHE A O 1
ATOM 747 N N . TYR A 1 92 ? -10.964 2.851 -11.049 1.00 72.44 92 TYR A N 1
ATOM 748 C CA . TYR A 1 92 ? -9.775 2.092 -11.400 1.00 72.44 92 TYR A CA 1
ATOM 749 C C . TYR A 1 92 ? -9.370 2.374 -12.847 1.00 72.44 92 TYR A C 1
ATOM 751 O O . TYR A 1 92 ? -10.145 2.100 -13.766 1.00 72.44 92 TYR A O 1
ATOM 759 N N . PHE A 1 93 ? -8.144 2.851 -13.055 1.00 74.50 93 PHE A N 1
ATOM 760 C CA . PHE A 1 93 ? -7.582 3.005 -14.387 1.00 74.50 93 PHE A CA 1
ATOM 761 C C . PHE A 1 93 ? -6.377 2.091 -14.599 1.00 74.50 93 PHE A C 1
ATOM 763 O O . PHE A 1 93 ? -5.351 2.207 -13.931 1.00 74.50 93 PHE A O 1
ATOM 770 N N . THR A 1 94 ? -6.473 1.227 -15.610 1.00 79.25 94 THR A N 1
ATOM 771 C CA . THR A 1 94 ? -5.377 0.336 -16.010 1.00 79.25 94 THR A CA 1
ATOM 772 C C . THR A 1 94 ? -4.102 1.112 -16.355 1.00 79.25 94 THR A C 1
ATOM 774 O O . THR A 1 94 ? -3.017 0.641 -16.041 1.00 79.25 94 THR A O 1
ATOM 777 N N . HIS A 1 95 ? -4.205 2.316 -16.935 1.00 82.12 95 HIS A N 1
ATOM 778 C CA . HIS A 1 95 ? -3.027 3.111 -17.302 1.00 82.12 95 HIS A CA 1
ATOM 779 C C . HIS A 1 95 ? -2.170 3.506 -16.091 1.00 82.12 95 HIS A C 1
ATOM 781 O O . HIS A 1 95 ? -0.951 3.374 -16.156 1.00 82.12 95 HIS A O 1
ATOM 787 N N . ASP A 1 96 ? -2.778 3.919 -14.975 1.00 83.50 96 ASP A N 1
ATOM 788 C CA . ASP A 1 96 ? -2.021 4.310 -13.784 1.00 83.50 96 ASP A CA 1
ATOM 789 C C . ASP A 1 96 ? -1.349 3.106 -13.120 1.00 83.50 96 ASP A C 1
ATOM 791 O O . ASP A 1 96 ? -0.234 3.208 -12.602 1.00 83.50 96 ASP A O 1
ATOM 795 N N . VAL A 1 97 ? -2.019 1.949 -13.151 1.00 86.00 97 VAL A N 1
ATOM 796 C CA . VAL A 1 97 ? -1.453 0.684 -12.672 1.00 86.00 97 VAL A CA 1
ATOM 797 C C . VAL A 1 97 ? -0.250 0.304 -13.521 1.00 86.00 97 VAL A C 1
ATOM 799 O O . VAL A 1 97 ? 0.821 0.084 -12.970 1.00 86.00 97 VAL A O 1
ATOM 802 N N . LEU A 1 98 ? -0.383 0.322 -14.849 1.00 87.75 98 LEU A N 1
ATOM 803 C CA . LEU A 1 98 ? 0.716 0.008 -15.763 1.00 87.75 98 LEU A CA 1
ATOM 804 C C . LEU A 1 98 ? 1.884 0.998 -15.635 1.00 87.75 98 LEU A C 1
ATOM 806 O O . LEU A 1 98 ? 3.039 0.577 -15.641 1.00 87.75 98 LEU A O 1
ATOM 810 N N . LEU A 1 99 ? 1.612 2.297 -15.470 1.00 88.50 99 LEU A N 1
ATOM 811 C CA . LEU A 1 99 ? 2.650 3.310 -15.259 1.00 88.50 99 LEU A CA 1
ATOM 812 C C . LEU A 1 99 ? 3.367 3.116 -13.916 1.00 88.50 99 LEU A C 1
ATOM 814 O O . LEU A 1 99 ? 4.593 3.203 -13.840 1.00 88.50 99 LEU A O 1
ATOM 818 N N . THR A 1 100 ? 2.610 2.809 -12.863 1.00 89.06 100 THR A N 1
ATOM 819 C CA . THR A 1 100 ? 3.176 2.463 -11.555 1.00 89.06 100 THR A CA 1
ATOM 820 C C . THR A 1 100 ? 4.032 1.200 -11.651 1.00 89.06 100 THR A C 1
ATOM 822 O O . THR A 1 100 ? 5.136 1.158 -11.104 1.00 89.06 100 THR A O 1
ATOM 825 N N . ASP A 1 101 ? 3.558 0.189 -12.375 1.00 90.75 101 ASP A N 1
ATOM 826 C CA . ASP A 1 101 ? 4.229 -1.098 -12.552 1.00 90.75 101 ASP A CA 1
ATOM 827 C C . ASP A 1 101 ? 5.500 -0.984 -13.386 1.00 90.75 101 ASP A C 1
ATOM 829 O O . ASP A 1 101 ? 6.483 -1.659 -13.079 1.00 90.75 101 ASP A O 1
ATOM 833 N N . LEU A 1 102 ? 5.533 -0.081 -14.369 1.00 91.06 102 LEU A N 1
ATOM 834 C CA . LEU A 1 102 ? 6.747 0.240 -15.119 1.00 91.06 102 LEU A CA 1
ATOM 835 C C . LEU A 1 102 ? 7.871 0.721 -14.189 1.00 91.06 102 LEU A C 1
ATOM 837 O O . LEU A 1 102 ? 9.028 0.351 -14.373 1.00 91.06 102 LEU A O 1
ATOM 841 N N . GLY A 1 103 ? 7.535 1.512 -13.166 1.00 88.31 103 GLY A N 1
ATOM 842 C CA . GLY A 1 103 ? 8.484 1.916 -12.129 1.00 88.31 103 GLY A CA 1
ATOM 843 C C . GLY A 1 103 ? 8.748 0.816 -11.099 1.00 88.31 103 GLY A C 1
ATOM 844 O O . GLY A 1 103 ? 9.878 0.652 -10.648 1.00 88.31 103 GLY A O 1
ATOM 845 N N . ALA A 1 104 ? 7.729 0.045 -10.717 1.00 90.69 104 ALA A N 1
ATOM 846 C CA . ALA A 1 104 ? 7.848 -0.974 -9.678 1.00 90.69 104 ALA A CA 1
ATOM 847 C C . ALA A 1 104 ? 8.607 -2.226 -10.131 1.00 90.69 104 ALA A C 1
ATOM 849 O O . ALA A 1 104 ? 9.251 -2.870 -9.305 1.00 90.69 104 ALA A O 1
ATOM 850 N N . VAL A 1 105 ? 8.592 -2.564 -11.423 1.00 91.94 105 VAL A N 1
ATOM 851 C CA . VAL A 1 105 ? 9.192 -3.805 -11.946 1.00 91.94 105 VAL A CA 1
ATOM 852 C C . VAL A 1 105 ? 10.683 -3.928 -11.628 1.00 91.94 105 VAL A C 1
ATOM 854 O O . VAL A 1 105 ? 11.177 -5.038 -11.435 1.00 91.94 105 VAL A O 1
ATOM 857 N N . VAL A 1 106 ? 11.389 -2.799 -11.502 1.00 88.00 106 VAL A N 1
ATOM 858 C CA . VAL A 1 106 ? 12.832 -2.775 -11.217 1.00 88.00 106 VAL A CA 1
ATOM 859 C C . VAL A 1 106 ? 13.168 -3.168 -9.776 1.00 88.00 106 VAL A C 1
ATOM 861 O O . VAL A 1 106 ? 14.313 -3.515 -9.502 1.00 88.00 106 VAL A O 1
ATOM 864 N N . PHE A 1 107 ? 12.204 -3.111 -8.849 1.00 87.94 107 PHE A N 1
ATOM 865 C CA . PHE A 1 107 ? 12.461 -3.358 -7.427 1.00 87.94 107 PHE A CA 1
ATOM 866 C C . PHE A 1 107 ? 11.427 -4.261 -6.728 1.00 87.94 107 PHE A C 1
ATOM 868 O O . PHE A 1 107 ? 11.730 -4.784 -5.664 1.00 87.94 107 PHE A O 1
ATOM 875 N N . ASP A 1 108 ? 10.226 -4.467 -7.273 1.00 90.31 108 ASP A N 1
ATOM 876 C CA . ASP A 1 108 ? 9.194 -5.365 -6.731 1.00 90.31 108 ASP A CA 1
ATOM 877 C C . ASP A 1 108 ? 8.400 -6.039 -7.864 1.00 90.31 108 ASP A C 1
ATOM 879 O O . ASP A 1 108 ? 7.204 -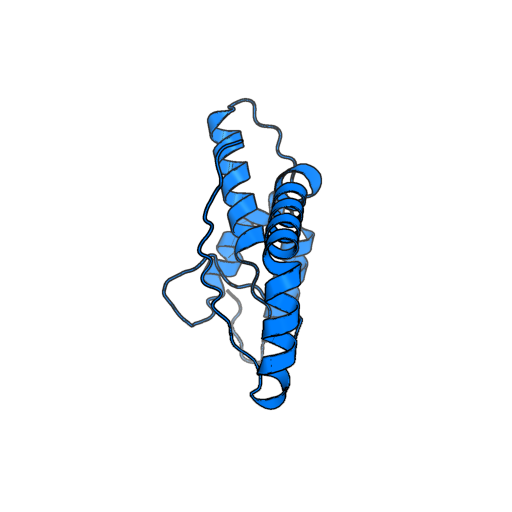5.817 -8.069 1.00 90.31 108 ASP A O 1
ATOM 883 N N . SER A 1 109 ? 9.077 -6.913 -8.610 1.00 91.31 109 SER A N 1
ATOM 884 C CA . SER A 1 109 ? 8.469 -7.685 -9.703 1.00 91.31 109 SER A CA 1
ATOM 885 C C . SER A 1 109 ? 7.323 -8.596 -9.244 1.00 91.31 109 SER A C 1
ATOM 887 O O . SER A 1 109 ? 6.423 -8.909 -10.025 1.00 91.31 109 SER A O 1
ATOM 889 N N . GLN A 1 110 ? 7.307 -9.008 -7.971 1.00 91.25 110 GLN A N 1
ATOM 890 C CA . GLN A 1 110 ? 6.229 -9.827 -7.422 1.00 91.25 110 GLN A CA 1
ATOM 891 C C . GLN A 1 110 ? 4.934 -9.024 -7.255 1.00 91.25 110 GLN A C 1
ATOM 893 O O . GLN A 1 110 ? 3.859 -9.579 -7.490 1.00 91.25 110 GLN A O 1
ATOM 898 N N . ARG A 1 111 ? 5.017 -7.745 -6.862 1.00 89.88 111 ARG A N 1
ATOM 899 C CA . ARG A 1 111 ? 3.861 -6.836 -6.879 1.00 89.88 111 ARG A CA 1
ATOM 900 C C . ARG A 1 111 ? 3.311 -6.710 -8.300 1.00 89.88 111 ARG A C 1
ATOM 902 O O . ARG A 1 111 ? 2.146 -7.026 -8.500 1.00 89.88 111 ARG A O 1
ATOM 909 N N . VAL A 1 112 ? 4.168 -6.390 -9.273 1.00 91.75 112 VAL A N 1
ATOM 910 C CA . VAL A 1 112 ? 3.777 -6.263 -10.693 1.00 91.75 112 VAL A CA 1
ATOM 911 C C . VAL A 1 112 ? 3.091 -7.533 -11.202 1.00 91.75 112 VAL A C 1
ATOM 913 O O . VAL A 1 112 ? 2.022 -7.484 -11.801 1.00 91.75 112 VAL A O 1
ATOM 916 N N . LYS A 1 113 ? 3.644 -8.712 -10.895 1.00 93.25 113 LYS A N 1
ATOM 917 C CA . LYS A 1 113 ? 3.009 -9.991 -11.243 1.00 93.25 113 LYS A CA 1
ATOM 918 C C . LYS A 1 113 ? 1.597 -10.116 -10.662 1.00 93.25 113 LYS A C 1
ATOM 920 O O . LYS A 1 113 ? 0.702 -10.594 -11.355 1.00 93.25 113 LYS A O 1
ATOM 925 N N . ASN A 1 114 ? 1.403 -9.748 -9.398 1.00 91.75 114 ASN A N 1
ATOM 926 C CA . ASN A 1 114 ? 0.094 -9.835 -8.752 1.00 91.75 114 ASN A CA 1
ATOM 927 C C . ASN A 1 114 ? -0.908 -8.858 -9.380 1.00 91.75 114 ASN A C 1
ATOM 929 O O . ASN A 1 114 ? -2.053 -9.242 -9.605 1.00 91.75 114 ASN A O 1
ATOM 933 N N . ASP A 1 115 ? -0.465 -7.647 -9.711 1.00 89.75 115 ASP A N 1
ATOM 934 C CA . ASP A 1 115 ? -1.299 -6.610 -10.322 1.00 89.75 115 ASP A CA 1
ATOM 935 C C . ASP A 1 115 ? -1.747 -7.019 -11.737 1.00 89.75 115 ASP A C 1
ATOM 937 O O . ASP A 1 115 ? -2.935 -6.955 -12.061 1.00 89.75 115 ASP A O 1
ATOM 941 N N . LEU A 1 116 ? -0.840 -7.580 -12.545 1.00 90.69 116 LEU A N 1
ATOM 942 C CA . LEU A 1 116 ? -1.170 -8.143 -13.860 1.00 90.69 116 LEU A CA 1
ATOM 943 C C . LEU A 1 116 ? -2.113 -9.356 -13.770 1.00 90.69 116 LEU A C 1
ATOM 945 O O . LEU A 1 116 ? -3.015 -9.506 -14.596 1.00 90.69 116 LEU A O 1
ATOM 949 N N . LEU A 1 117 ? -1.941 -10.229 -12.769 1.00 91.31 117 LEU A N 1
ATOM 950 C CA . LEU A 1 117 ? -2.869 -11.343 -12.528 1.00 91.31 117 LEU A CA 1
ATOM 951 C C . LEU A 1 117 ? -4.256 -10.849 -12.106 1.00 91.31 117 LEU A C 1
ATOM 953 O O . LEU A 1 117 ? -5.258 -11.432 -12.526 1.00 91.31 117 LEU A O 1
ATOM 957 N N . TYR A 1 118 ? -4.320 -9.776 -11.317 1.00 88.62 118 TYR A N 1
ATOM 958 C CA . TYR A 1 118 ? -5.580 -9.143 -10.948 1.00 88.62 118 TYR A CA 1
ATOM 959 C C . TYR A 1 118 ? -6.280 -8.556 -12.179 1.00 88.62 118 TYR A C 1
ATOM 961 O O . TYR A 1 118 ? -7.434 -8.895 -12.439 1.00 88.62 118 TYR A O 1
ATOM 969 N N . LEU A 1 119 ? -5.566 -7.778 -13.000 1.00 87.06 119 LEU A N 1
ATOM 970 C CA . LEU A 1 119 ? -6.068 -7.258 -14.279 1.00 87.06 119 LEU A CA 1
ATOM 971 C C . LEU A 1 119 ? -6.613 -8.370 -15.181 1.00 87.06 119 LEU A C 1
ATOM 973 O O . LEU A 1 119 ? -7.738 -8.282 -15.677 1.00 87.06 119 LEU A O 1
ATOM 977 N N . ARG A 1 120 ? -5.855 -9.462 -15.325 1.00 87.81 120 ARG A N 1
ATOM 978 C CA . ARG A 1 120 ? -6.286 -10.642 -16.084 1.00 87.81 120 ARG A CA 1
ATOM 979 C C . ARG A 1 120 ? -7.583 -11.235 -15.537 1.00 87.81 120 ARG A C 1
ATOM 981 O O . ARG A 1 120 ? -8.417 -11.672 -16.321 1.00 87.81 120 ARG A O 1
ATOM 988 N N . SER A 1 121 ? -7.764 -11.261 -14.217 1.00 88.06 121 SER A N 1
ATOM 989 C CA . SER A 1 121 ? -8.977 -11.814 -13.600 1.00 88.06 121 SER A CA 1
ATOM 990 C C . SER A 1 121 ? -10.232 -10.972 -13.862 1.00 88.06 121 SER A C 1
ATOM 992 O O . SER A 1 121 ? -11.339 -11.498 -13.790 1.00 88.06 121 SER A O 1
ATOM 994 N N . LEU A 1 122 ? -10.056 -9.691 -14.202 1.00 85.00 122 LEU A N 1
ATOM 995 C CA . LEU A 1 122 ? -11.130 -8.775 -14.591 1.00 85.00 122 LEU A CA 1
ATOM 996 C C . LEU A 1 122 ? -11.371 -8.726 -16.108 1.00 85.00 122 LEU A C 1
ATOM 998 O O . LEU A 1 122 ? -12.342 -8.117 -16.549 1.00 85.00 122 LEU A O 1
ATOM 1002 N N . THR A 1 123 ? -10.494 -9.337 -16.908 1.00 85.00 123 THR A N 1
ATOM 1003 C CA . THR A 1 123 ? -10.566 -9.299 -18.374 1.00 85.00 123 THR A CA 1
ATOM 1004 C C . THR A 1 123 ? -11.685 -10.216 -18.879 1.00 85.00 123 THR A C 1
ATOM 1006 O O . THR A 1 123 ? -11.750 -11.389 -18.509 1.00 85.00 123 THR A O 1
ATOM 1009 N N . GLN A 1 124 ? -12.551 -9.691 -19.744 1.00 86.44 124 GLN A N 1
ATOM 1010 C CA . GLN A 1 124 ? -13.622 -10.427 -20.424 1.00 86.44 124 GLN A CA 1
ATOM 1011 C C . GLN A 1 124 ? -13.205 -10.815 -21.852 1.00 86.44 124 GLN A C 1
ATOM 1013 O O . GLN A 1 124 ? -12.185 -10.356 -22.361 1.00 86.44 124 GLN A O 1
ATOM 1018 N N . SER A 1 125 ? -13.982 -11.678 -22.514 1.00 85.38 125 SER A N 1
ATOM 1019 C CA . SER A 1 125 ? -13.659 -12.201 -23.854 1.00 85.38 125 SER A CA 1
ATOM 1020 C C . SER A 1 125 ? -13.550 -11.131 -24.946 1.00 85.38 125 SER A C 1
ATOM 1022 O O . SER A 1 125 ? -12.897 -11.360 -25.958 1.00 85.38 125 SER A O 1
ATOM 1024 N N . ASP A 1 126 ? -14.202 -9.991 -24.751 1.00 86.50 126 ASP A N 1
ATOM 1025 C CA . ASP A 1 126 ? -14.242 -8.832 -25.647 1.00 86.50 126 ASP A CA 1
ATOM 1026 C C . ASP A 1 126 ? -13.372 -7.663 -25.156 1.00 86.50 126 ASP A C 1
ATOM 1028 O O . ASP A 1 126 ? -13.353 -6.593 -25.764 1.00 86.50 126 ASP A O 1
ATOM 1032 N N . SER A 1 127 ? -12.643 -7.846 -24.054 1.00 81.69 127 SER A N 1
ATOM 1033 C CA . SER A 1 127 ? -11.784 -6.802 -23.508 1.00 81.69 127 SER A CA 1
ATOM 1034 C C . SER A 1 127 ? -10.585 -6.542 -24.417 1.00 81.69 127 SER A C 1
ATOM 1036 O O . SER A 1 127 ? -9.835 -7.455 -24.762 1.00 81.69 127 SER A O 1
ATOM 1038 N N . VAL A 1 128 ? -10.360 -5.270 -24.746 1.00 71.88 128 VAL A N 1
ATOM 1039 C CA . VAL A 1 128 ? -9.132 -4.810 -25.401 1.00 71.88 128 VAL A CA 1
ATOM 1040 C C . VAL A 1 128 ? -8.131 -4.449 -24.310 1.00 71.88 128 VAL A C 1
ATOM 1042 O O . VAL A 1 128 ? -8.314 -3.472 -23.584 1.00 71.88 128 VAL A O 1
ATOM 1045 N N . LEU A 1 129 ? -7.089 -5.266 -24.172 1.00 64.25 129 LEU A N 1
ATOM 1046 C CA . LEU A 1 129 ? -5.957 -4.949 -23.310 1.00 64.25 129 LEU A CA 1
ATOM 1047 C C . LEU A 1 129 ? -5.022 -3.978 -24.056 1.00 64.25 129 LEU A C 1
ATOM 1049 O O . LEU A 1 129 ? -4.744 -4.236 -25.230 1.00 64.25 129 LEU A O 1
ATOM 1053 N N . PRO A 1 130 ? -4.586 -2.872 -23.425 1.00 57.28 130 PRO A N 1
ATOM 1054 C CA . PRO A 1 130 ? -3.611 -1.952 -24.008 1.00 57.28 130 PRO A CA 1
ATOM 1055 C C . PRO A 1 130 ? -2.219 -2.579 -24.160 1.00 57.28 130 PRO A C 1
ATOM 1057 O O . PRO A 1 130 ? -1.880 -3.489 -23.365 1.00 57.28 130 PRO A O 1
#

Secondary structure (DSSP, 8-state):
---------------GGGHHHHHHHHHHHHHHHHHHHHHHHHHIIIIIT----S-HHHHHHHHHHHHHHHHT-EEETTEEE---S--S-SS--HHHHHHHHHHHTTT-HHHHHHHHHHHHHH--TT----

Foldseek 3Di:
DDDDDDDDDDDDDDPPVCVVVVVVCCVVCVVVVVVVLVVQLQCQLPPQFDDDDPDPVVNVVSSVLSSLVSNPFDADPNDTEDDARDDVDPDRDPVRSVVSLVSCCNRHVVVSVVHVVRVVVVDDPPDDDD

Solvent-accessible surface area (backbone atoms only — not comparable to full-atom values): 8124 Å² total; per-residue (Å²): 132,85,86,81,88,85,88,83,87,86,86,84,87,74,57,82,94,44,42,67,64,48,52,61,49,42,77,76,37,48,68,61,50,51,52,55,51,50,56,51,26,52,45,47,32,62,66,61,35,70,77,90,57,92,50,62,70,59,42,51,51,54,40,50,55,42,30,47,58,55,68,48,65,38,73,58,96,90,36,82,46,82,54,54,67,90,55,99,59,100,67,92,54,69,66,52,43,52,57,52,31,66,65,35,47,82,40,39,49,68,57,39,51,51,40,53,52,50,52,55,72,71,56,56,99,83,59,84,79,133